Protein AF-A0A7W3ISP6-F1 (afdb_monomer_lite)

pLDDT: mean 83.65, std 12.66, range [45.44, 97.12]

Structure (mmCIF, N/CA/C/O backbone):
data_AF-A0A7W3ISP6-F1
#
_entry.id   AF-A0A7W3ISP6-F1
#
loop_
_atom_site.group_PDB
_atom_site.id
_atom_site.type_symbol
_atom_site.label_atom_id
_atom_site.label_alt_id
_atom_site.label_comp_id
_atom_site.label_asym_id
_atom_site.label_entity_id
_atom_site.label_seq_id
_atom_site.pdbx_PDB_ins_code
_atom_site.Cartn_x
_atom_site.Cartn_y
_atom_site.Cartn_z
_atom_site.occupancy
_atom_site.B_iso_or_equiv
_atom_site.auth_seq_id
_atom_site.auth_comp_id
_atom_site.auth_asym_id
_atom_site.auth_atom_id
_atom_site.pdbx_PDB_model_num
ATOM 1 N N . MET A 1 1 ? -14.193 15.416 -14.363 1.00 45.44 1 MET A N 1
ATOM 2 C CA . MET A 1 1 ? -13.408 14.497 -15.210 1.00 45.44 1 MET A CA 1
ATOM 3 C C . MET A 1 1 ? -13.155 13.245 -14.402 1.00 45.44 1 MET A C 1
ATOM 5 O O . MET A 1 1 ? -12.717 13.340 -13.262 1.00 45.44 1 MET A O 1
ATOM 9 N N . ASP A 1 2 ? -13.594 12.122 -14.944 1.00 51.72 2 ASP A N 1
ATOM 10 C CA . ASP A 1 2 ? -14.145 10.984 -14.210 1.00 51.72 2 ASP A CA 1
ATOM 11 C C . ASP A 1 2 ? -13.117 10.218 -13.367 1.00 51.72 2 ASP A C 1
ATOM 13 O O . ASP A 1 2 ? -12.197 9.579 -13.886 1.00 51.72 2 ASP A O 1
ATOM 17 N N . SER A 1 3 ? -13.323 10.235 -12.046 1.00 62.12 3 SER A N 1
ATOM 18 C CA . SER A 1 3 ? -12.588 9.426 -11.062 1.00 62.12 3 SER A CA 1
ATOM 19 C C . SER A 1 3 ? -12.641 7.925 -11.375 1.00 62.12 3 SER A C 1
ATOM 21 O O . SER A 1 3 ? -11.725 7.180 -11.019 1.00 62.12 3 SER A O 1
ATOM 23 N N . ASP A 1 4 ? -13.684 7.493 -12.084 1.00 69.00 4 ASP A N 1
ATOM 24 C CA . ASP A 1 4 ? -13.939 6.102 -12.441 1.00 69.00 4 ASP A CA 1
ATOM 25 C C . ASP A 1 4 ? -13.031 5.605 -13.586 1.00 69.00 4 ASP A C 1
ATOM 27 O O . ASP A 1 4 ? -12.515 4.485 -13.547 1.00 69.00 4 ASP A O 1
ATOM 31 N N . THR A 1 5 ? -12.736 6.459 -14.574 1.00 70.50 5 THR A N 1
ATOM 32 C CA . THR A 1 5 ? -11.858 6.126 -15.714 1.00 70.50 5 THR A CA 1
ATOM 33 C C . THR A 1 5 ? -10.393 6.099 -15.291 1.00 70.50 5 THR A C 1
ATOM 35 O O . THR A 1 5 ? -9.664 5.150 -15.591 1.00 70.50 5 THR A O 1
ATOM 38 N N . PHE A 1 6 ? -9.972 7.100 -14.513 1.00 69.25 6 PHE A N 1
ATOM 39 C CA . PHE A 1 6 ? -8.626 7.139 -13.936 1.00 69.25 6 PHE A CA 1
ATOM 40 C C . PHE A 1 6 ? -8.402 5.978 -12.964 1.00 69.25 6 PHE A C 1
ATOM 42 O O . PHE A 1 6 ? -7.298 5.442 -12.847 1.00 69.25 6 PHE A O 1
ATOM 49 N N . GLY A 1 7 ? -9.472 5.552 -12.289 1.00 69.62 7 GLY A N 1
ATOM 50 C CA . GLY A 1 7 ? -9.399 4.470 -11.334 1.00 69.62 7 GLY A CA 1
ATOM 51 C C . GLY A 1 7 ? -9.151 3.101 -11.939 1.00 69.62 7 GLY A C 1
ATOM 52 O O . GLY A 1 7 ? -8.327 2.361 -11.397 1.00 69.62 7 GLY A O 1
ATOM 53 N N . LYS A 1 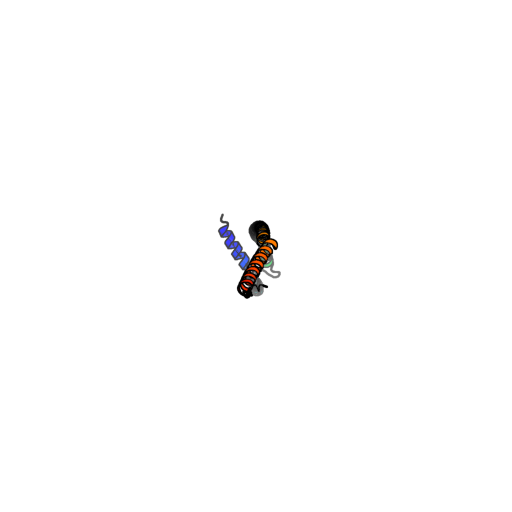8 ? -9.797 2.813 -13.069 1.00 76.88 8 LYS A N 1
ATOM 54 C CA . LYS A 1 8 ? -9.580 1.593 -13.857 1.00 76.88 8 LYS A CA 1
ATOM 55 C C . LYS A 1 8 ? -8.194 1.586 -14.503 1.00 76.88 8 LYS A C 1
ATOM 57 O O . LYS A 1 8 ? -7.528 0.555 -14.501 1.00 76.88 8 LYS A O 1
ATOM 62 N N . PHE A 1 9 ? -7.727 2.742 -14.983 1.00 76.00 9 PHE A N 1
ATOM 63 C CA . PHE A 1 9 ? -6.381 2.876 -15.543 1.00 76.00 9 PHE A CA 1
ATOM 64 C C . PHE A 1 9 ? -5.292 2.612 -14.497 1.00 76.00 9 PHE A C 1
ATOM 66 O O . PHE A 1 9 ? -4.393 1.813 -14.738 1.00 76.00 9 PHE A O 1
ATOM 73 N N . ALA A 1 10 ? -5.396 3.217 -13.310 1.00 71.19 10 ALA A N 1
ATOM 74 C CA . ALA A 1 10 ? -4.428 3.010 -12.234 1.00 71.19 10 ALA A CA 1
ATOM 75 C C . ALA A 1 10 ? -4.401 1.555 -11.736 1.00 71.19 10 ALA A C 1
ATOM 77 O O . ALA A 1 10 ? -3.335 1.031 -11.431 1.00 71.19 10 ALA A O 1
ATOM 78 N N . GLU A 1 11 ? -5.552 0.882 -11.684 1.00 75.44 11 GLU A N 1
ATOM 79 C CA . GLU A 1 11 ? -5.631 -0.529 -11.293 1.00 75.44 11 GLU A CA 1
ATOM 80 C C . GLU A 1 11 ? -5.017 -1.462 -12.348 1.00 75.44 11 GLU A C 1
ATOM 82 O O . GLU A 1 11 ? -4.257 -2.371 -12.007 1.00 75.44 11 GLU A O 1
ATOM 87 N N . ALA A 1 12 ? -5.261 -1.195 -13.634 1.00 76.56 12 ALA A N 1
ATOM 88 C CA . ALA A 1 12 ? -4.593 -1.897 -14.727 1.00 76.56 12 ALA A CA 1
ATOM 89 C C . ALA A 1 12 ? -3.074 -1.660 -14.709 1.00 76.56 12 ALA A C 1
ATOM 91 O O . ALA A 1 12 ? -2.302 -2.606 -14.855 1.00 76.56 12 ALA A O 1
ATOM 92 N N . PHE A 1 13 ? -2.641 -0.421 -14.464 1.00 75.88 13 PHE A N 1
ATOM 93 C CA . PHE A 1 13 ? -1.229 -0.049 -14.391 1.00 75.88 13 PHE A CA 1
ATOM 94 C C . PHE A 1 13 ? -0.516 -0.697 -13.194 1.00 75.88 13 PHE A C 1
ATOM 96 O O . PHE A 1 13 ? 0.592 -1.209 -13.340 1.00 75.88 13 PHE A O 1
ATOM 103 N N . ALA A 1 14 ? -1.169 -0.752 -12.028 1.00 73.81 14 ALA A N 1
ATOM 104 C CA . ALA A 1 14 ? -0.647 -1.429 -10.841 1.00 73.81 14 ALA A CA 1
ATOM 105 C C . ALA A 1 14 ? -0.484 -2.940 -11.072 1.00 73.81 14 ALA A C 1
ATOM 107 O O . ALA A 1 14 ? 0.563 -3.509 -10.758 1.00 73.81 14 ALA A O 1
ATOM 108 N N . ARG A 1 15 ? -1.479 -3.587 -11.694 1.00 78.12 15 ARG A N 1
ATOM 109 C CA . ARG A 1 15 ? -1.389 -5.005 -12.083 1.00 78.12 15 ARG A CA 1
ATOM 110 C C . ARG A 1 15 ? -0.292 -5.249 -13.120 1.00 78.12 15 ARG A C 1
ATOM 112 O O . ARG A 1 15 ? 0.394 -6.267 -13.057 1.00 78.12 15 ARG A O 1
ATOM 119 N N . PHE A 1 16 ? -0.109 -4.315 -14.050 1.00 77.69 16 PHE A N 1
ATOM 120 C CA . PHE A 1 16 ? 0.914 -4.399 -15.087 1.00 77.69 16 PHE A CA 1
ATOM 121 C C . PHE A 1 16 ? 2.334 -4.279 -14.512 1.00 77.69 16 PHE A C 1
ATOM 123 O O . PHE A 1 16 ? 3.168 -5.136 -14.797 1.00 77.69 16 PHE A O 1
ATOM 130 N N . MET A 1 17 ? 2.598 -3.293 -13.645 1.00 75.81 17 MET A N 1
ATOM 131 C CA . MET A 1 17 ? 3.910 -3.128 -12.997 1.00 75.81 17 MET A CA 1
ATOM 132 C C . MET A 1 17 ? 4.249 -4.240 -11.995 1.00 75.81 17 MET A C 1
ATOM 134 O O . MET A 1 17 ? 5.422 -4.559 -11.826 1.00 75.81 17 MET A O 1
ATOM 138 N N . GLY A 1 18 ? 3.254 -4.851 -11.344 1.00 68.75 18 GLY A N 1
ATOM 139 C CA . GLY A 1 18 ? 3.474 -5.933 -10.377 1.00 68.75 18 GLY A CA 1
ATOM 140 C C . GLY A 1 18 ? 3.824 -7.294 -10.992 1.00 68.75 18 GLY A C 1
ATOM 141 O O . GLY A 1 18 ? 4.110 -8.238 -10.259 1.00 68.75 18 GLY A O 1
ATOM 142 N N . THR A 1 19 ? 3.790 -7.425 -12.322 1.00 83.94 19 THR A N 1
ATOM 143 C CA . THR A 1 19 ? 3.989 -8.707 -13.010 1.00 83.94 19 THR A CA 1
ATOM 144 C C . THR A 1 19 ? 5.408 -8.815 -13.581 1.00 83.94 19 THR A C 1
ATOM 146 O O . THR A 1 19 ? 5.889 -7.898 -14.246 1.00 83.94 19 THR A O 1
ATOM 149 N N . ALA A 1 20 ? 6.064 -9.975 -13.423 1.00 86.44 20 ALA A N 1
ATOM 150 C CA . ALA A 1 20 ? 7.391 -10.263 -13.999 1.00 86.44 20 ALA A CA 1
ATOM 151 C C . ALA A 1 20 ? 7.460 -10.073 -15.533 1.00 86.44 20 ALA A C 1
ATOM 153 O O . ALA A 1 20 ? 8.529 -9.861 -16.105 1.00 86.44 20 ALA A O 1
ATOM 154 N N . THR A 1 21 ? 6.308 -10.101 -16.203 1.00 85.69 21 THR A N 1
ATOM 155 C CA . THR A 1 21 ? 6.147 -9.848 -17.635 1.00 85.69 21 THR A CA 1
ATOM 156 C C . THR A 1 21 ? 6.590 -8.445 -18.053 1.00 85.69 21 THR A C 1
ATOM 158 O O . THR A 1 21 ? 7.164 -8.314 -19.130 1.00 85.69 21 THR A O 1
ATOM 161 N N . PHE A 1 22 ? 6.380 -7.406 -17.231 1.00 87.19 22 PHE A N 1
ATOM 162 C CA . PHE A 1 22 ? 6.822 -6.044 -17.570 1.00 87.19 22 PHE A CA 1
ATOM 163 C C . PHE A 1 22 ? 8.349 -5.957 -17.647 1.00 87.19 22 PHE A C 1
ATOM 165 O O . PHE A 1 22 ? 8.894 -5.460 -18.630 1.00 87.19 22 PHE A O 1
ATOM 172 N N . LEU A 1 23 ? 9.031 -6.511 -16.639 1.00 88.50 23 LEU A N 1
ATOM 173 C CA . LEU A 1 23 ? 10.491 -6.598 -16.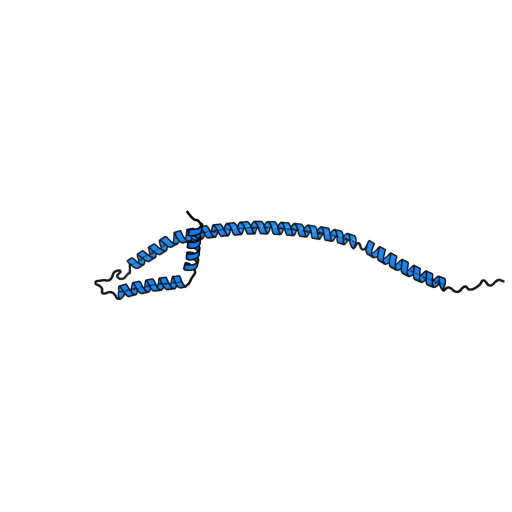602 1.00 88.50 23 LEU A CA 1
ATOM 174 C C . LEU A 1 23 ? 11.025 -7.362 -17.817 1.00 88.50 23 LEU A C 1
ATOM 176 O O . LEU A 1 23 ? 11.925 -6.870 -18.491 1.00 88.50 23 LEU A O 1
ATOM 180 N N . ALA A 1 24 ? 10.426 -8.510 -18.150 1.00 91.69 24 ALA A N 1
ATOM 181 C CA . ALA A 1 24 ? 10.818 -9.289 -19.323 1.00 91.69 24 ALA A CA 1
ATOM 182 C C . ALA A 1 24 ? 10.665 -8.497 -20.636 1.00 91.69 24 ALA A C 1
ATOM 184 O O . ALA A 1 24 ? 11.576 -8.503 -21.464 1.00 91.69 24 ALA A O 1
ATOM 185 N N . TRP A 1 25 ? 9.550 -7.779 -20.813 1.00 91.81 25 TRP A N 1
ATOM 186 C CA . TRP A 1 25 ? 9.322 -6.935 -21.992 1.00 91.81 25 TRP A CA 1
ATOM 187 C C . TRP A 1 25 ? 10.324 -5.778 -22.076 1.00 91.81 25 TRP A C 1
ATOM 189 O O . TRP A 1 25 ? 10.892 -5.535 -23.139 1.00 91.81 25 TRP A O 1
ATOM 199 N N . MET A 1 26 ? 10.593 -5.094 -20.960 1.00 91.38 26 MET A N 1
ATOM 200 C CA . MET A 1 26 ? 11.579 -4.009 -20.900 1.00 91.38 26 MET A CA 1
ATOM 201 C C . MET A 1 26 ? 12.994 -4.503 -21.214 1.00 91.38 26 MET A C 1
ATOM 203 O O . MET A 1 26 ? 13.709 -3.873 -21.993 1.00 91.38 26 MET A O 1
ATOM 207 N N . SER A 1 27 ? 13.395 -5.653 -20.667 1.00 93.38 27 SER A N 1
ATOM 208 C CA . SER A 1 27 ? 14.680 -6.275 -20.996 1.00 93.38 27 SER A CA 1
ATOM 209 C C . SER A 1 27 ? 14.761 -6.656 -22.473 1.00 93.38 27 SER A C 1
ATOM 211 O O . SER A 1 27 ? 15.766 -6.363 -23.118 1.00 93.38 27 SER A O 1
ATOM 213 N N . ALA A 1 28 ? 13.702 -7.249 -23.031 1.00 95.69 28 ALA A N 1
ATOM 214 C CA . ALA A 1 28 ? 13.642 -7.580 -24.452 1.00 95.69 28 ALA A CA 1
ATOM 215 C C . ALA A 1 28 ? 13.762 -6.326 -25.332 1.00 95.69 28 ALA A C 1
ATOM 217 O O . ALA A 1 28 ? 14.523 -6.337 -26.294 1.00 95.69 28 ALA A O 1
ATOM 218 N N . PHE A 1 29 ? 13.083 -5.232 -24.977 1.00 94.88 29 PHE A N 1
ATOM 219 C CA . PHE A 1 29 ? 13.183 -3.958 -25.689 1.00 94.88 29 PHE A CA 1
ATOM 220 C C . PHE A 1 29 ? 14.621 -3.419 -25.711 1.00 94.88 29 PHE A C 1
ATOM 222 O O . PHE A 1 29 ? 15.126 -3.077 -26.780 1.00 94.88 29 PHE A O 1
ATOM 229 N N . ILE A 1 30 ? 15.306 -3.403 -24.561 1.00 94.31 30 ILE A N 1
ATOM 230 C CA . ILE A 1 30 ? 16.706 -2.954 -24.468 1.00 94.31 30 ILE A CA 1
ATOM 231 C C . ILE A 1 30 ? 17.618 -3.842 -25.324 1.00 94.31 30 ILE A C 1
ATOM 233 O O . ILE A 1 30 ? 18.436 -3.331 -26.087 1.00 94.31 30 ILE A O 1
ATOM 237 N N . ILE A 1 31 ? 17.457 -5.166 -25.238 1.00 95.31 31 ILE A N 1
ATOM 238 C CA . ILE A 1 31 ? 18.248 -6.121 -26.027 1.00 95.31 31 ILE A CA 1
ATOM 239 C C . ILE A 1 31 ? 18.026 -5.891 -27.523 1.00 95.31 31 ILE A C 1
ATOM 241 O O . ILE A 1 31 ? 18.996 -5.782 -28.267 1.00 95.31 31 ILE A O 1
ATOM 245 N N . VAL A 1 32 ? 16.771 -5.780 -27.967 1.00 94.69 32 VAL A N 1
ATOM 246 C CA . VAL A 1 32 ? 16.433 -5.538 -29.376 1.00 94.69 32 VAL A CA 1
ATOM 247 C C . VAL A 1 32 ? 17.032 -4.218 -29.860 1.00 94.69 32 VAL A C 1
ATOM 249 O O . VAL A 1 32 ? 17.603 -4.186 -30.946 1.00 94.69 32 VAL A O 1
ATOM 252 N N . TRP A 1 33 ? 16.973 -3.152 -29.058 1.00 93.00 33 TRP A N 1
ATOM 253 C CA . TRP A 1 33 ? 17.564 -1.860 -29.415 1.00 93.00 33 TRP A CA 1
ATOM 254 C C . TRP A 1 33 ? 19.078 -1.945 -29.620 1.00 93.00 33 TRP A C 1
ATOM 256 O O . TRP A 1 33 ? 19.601 -1.430 -30.612 1.00 93.00 33 TRP A O 1
ATOM 266 N N . ILE A 1 34 ? 19.778 -2.617 -28.701 1.00 91.25 34 ILE A N 1
ATOM 267 C CA . ILE A 1 34 ? 21.226 -2.830 -28.794 1.00 91.25 34 ILE A CA 1
ATOM 268 C C . ILE A 1 34 ? 21.550 -3.683 -30.023 1.00 91.25 34 ILE A C 1
ATOM 270 O O . ILE A 1 34 ? 22.419 -3.313 -30.806 1.00 91.25 34 ILE A O 1
ATOM 274 N N . VAL A 1 35 ? 20.836 -4.795 -30.226 1.00 92.38 35 VAL A N 1
ATOM 275 C CA . VAL A 1 35 ? 21.059 -5.702 -31.362 1.00 92.38 35 VAL A CA 1
ATOM 276 C C . VAL A 1 35 ? 20.846 -4.983 -32.687 1.00 92.38 35 VAL A C 1
ATOM 278 O O . VAL A 1 35 ? 21.685 -5.118 -33.571 1.00 92.38 35 VAL A O 1
ATOM 281 N N . LEU A 1 36 ? 19.776 -4.194 -32.826 1.00 89.75 36 LEU A N 1
ATOM 282 C CA . LEU A 1 36 ? 19.540 -3.404 -34.032 1.00 89.75 36 LEU A CA 1
ATOM 283 C C . LEU A 1 36 ? 20.688 -2.416 -34.266 1.00 89.75 36 LEU A C 1
ATOM 285 O O . LEU A 1 36 ? 21.274 -2.427 -35.340 1.00 89.75 36 LEU A O 1
ATOM 289 N N . ASN A 1 37 ? 21.080 -1.624 -33.267 1.00 88.75 37 ASN A N 1
ATOM 290 C CA . ASN A 1 37 ? 22.147 -0.635 -33.456 1.00 88.75 37 ASN A CA 1
ATOM 291 C C . ASN A 1 37 ? 23.525 -1.258 -33.726 1.00 88.75 37 ASN A C 1
ATOM 293 O O . ASN A 1 37 ? 24.294 -0.684 -34.483 1.00 88.75 37 ASN A O 1
ATOM 297 N N . VAL A 1 38 ? 23.831 -2.432 -33.167 1.00 86.56 38 VAL A N 1
ATOM 298 C CA . VAL A 1 38 ? 25.103 -3.137 -33.415 1.00 86.56 38 VAL A CA 1
ATOM 299 C C . VAL A 1 38 ? 25.099 -3.892 -34.749 1.00 86.56 38 VAL A C 1
ATOM 301 O O . VAL A 1 38 ? 26.146 -4.034 -35.378 1.00 86.56 38 VAL A O 1
ATOM 304 N N . ALA A 1 39 ? 23.945 -4.405 -35.184 1.00 87.00 39 ALA A N 1
ATOM 305 C CA . ALA A 1 39 ? 23.812 -5.125 -36.451 1.00 87.00 39 ALA A CA 1
ATOM 306 C C . ALA A 1 39 ? 23.711 -4.188 -37.666 1.00 87.00 39 ALA A C 1
ATOM 308 O O . ALA A 1 39 ? 23.925 -4.633 -38.797 1.00 87.00 39 ALA A O 1
ATOM 309 N N . LEU A 1 40 ? 23.374 -2.911 -37.457 1.00 84.44 40 LEU A N 1
ATOM 310 C CA . LEU A 1 40 ? 23.362 -1.917 -38.523 1.00 84.44 40 LEU A CA 1
ATOM 311 C C . LEU A 1 40 ? 24.803 -1.553 -38.944 1.00 84.44 40 LEU A C 1
ATOM 313 O O . LEU A 1 40 ? 25.690 -1.443 -38.102 1.00 84.44 40 LEU A O 1
ATOM 317 N N . PRO A 1 41 ? 25.070 -1.344 -40.247 1.00 79.50 41 PRO A N 1
ATOM 318 C CA . PRO A 1 41 ? 26.361 -0.841 -40.706 1.00 79.50 41 PRO A CA 1
ATOM 319 C C . PRO A 1 41 ? 26.672 0.532 -40.100 1.00 79.50 41 PRO A C 1
ATOM 321 O O . PRO A 1 41 ? 25.770 1.361 -39.988 1.00 79.50 41 PRO A O 1
ATOM 324 N N . LYS A 1 42 ? 27.956 0.829 -39.845 1.00 76.25 42 LYS A N 1
ATOM 325 C CA . LYS A 1 42 ? 28.424 2.109 -39.262 1.00 76.25 42 LYS A CA 1
ATOM 326 C C . LYS A 1 42 ? 27.911 3.379 -39.954 1.00 76.25 42 LYS A C 1
ATOM 328 O O . LYS A 1 42 ? 27.901 4.446 -39.357 1.00 76.25 42 LYS A O 1
ATOM 333 N N . SER A 1 43 ? 27.508 3.283 -41.220 1.00 77.38 43 SER A N 1
ATOM 334 C CA . SER A 1 43 ? 26.924 4.387 -41.992 1.00 77.38 43 SER A CA 1
ATOM 335 C C . SER A 1 43 ? 25.467 4.705 -41.636 1.00 77.38 43 SER A C 1
ATOM 337 O O . SER A 1 43 ? 24.944 5.720 -42.087 1.00 77.38 43 SER A O 1
ATOM 339 N N . SER A 1 44 ? 24.789 3.824 -40.904 1.00 79.44 44 SER A N 1
ATOM 340 C CA . SER A 1 44 ? 23.348 3.885 -40.636 1.00 79.44 44 SER A CA 1
ATOM 341 C C . SER A 1 44 ? 23.004 3.644 -39.163 1.00 79.44 44 SER A C 1
ATOM 343 O O . SER A 1 44 ? 21.827 3.529 -38.835 1.00 79.44 44 SER A O 1
ATOM 345 N N . GLU A 1 45 ? 24.003 3.570 -38.279 1.00 78.44 45 GLU A N 1
ATOM 346 C CA . GLU A 1 45 ? 23.791 3.468 -36.833 1.00 78.44 45 GLU A CA 1
ATOM 347 C C . GLU A 1 45 ? 23.005 4.691 -36.335 1.00 78.44 45 GLU A C 1
ATOM 349 O O . GLU A 1 45 ? 23.418 5.835 -36.525 1.00 78.44 45 GLU A O 1
ATOM 354 N N . VAL A 1 46 ? 21.851 4.441 -35.713 1.00 81.75 46 VAL A N 1
ATOM 355 C CA . VAL A 1 46 ? 20.964 5.493 -35.194 1.00 81.75 46 VAL A CA 1
ATOM 356 C C . VAL A 1 46 ? 21.446 5.977 -33.823 1.00 81.75 46 VAL A C 1
ATOM 358 O O . VAL A 1 46 ? 21.342 7.162 -33.515 1.00 81.75 46 VAL A O 1
ATOM 361 N N . ASP A 1 47 ? 21.996 5.071 -33.013 1.00 87.44 47 ASP A N 1
ATOM 362 C CA . ASP A 1 47 ? 22.480 5.325 -31.655 1.00 87.44 47 ASP A CA 1
ATOM 363 C C . ASP A 1 47 ? 23.800 4.563 -31.403 1.00 87.44 47 ASP A C 1
ATOM 365 O O . ASP A 1 47 ? 23.782 3.450 -30.869 1.00 87.44 47 ASP A O 1
ATOM 369 N N . PRO A 1 48 ? 24.956 5.115 -31.824 1.00 84.62 48 PRO A N 1
ATOM 370 C CA . PRO A 1 48 ? 26.264 4.494 -31.613 1.00 84.62 48 PRO A CA 1
ATOM 371 C C . PRO A 1 48 ? 26.614 4.362 -30.126 1.00 84.62 48 PRO A C 1
ATOM 373 O O . PRO A 1 48 ? 26.170 5.154 -29.291 1.00 84.62 48 PRO A O 1
ATOM 376 N N . TYR A 1 49 ? 27.482 3.403 -29.785 1.00 82.75 49 TYR A N 1
ATOM 377 C CA . TYR A 1 49 ? 28.018 3.265 -28.424 1.00 82.75 49 TYR A CA 1
ATOM 378 C C . TYR A 1 49 ? 28.617 4.609 -27.957 1.00 82.75 49 TYR A C 1
ATOM 380 O O . TYR A 1 49 ? 29.500 5.133 -28.645 1.00 82.75 49 TYR A O 1
ATOM 388 N N . PRO A 1 50 ? 28.161 5.193 -26.826 1.00 84.00 50 PRO A N 1
ATOM 389 C CA . PRO A 1 50 ? 27.569 4.548 -25.642 1.00 84.00 50 PRO A CA 1
ATOM 390 C C . PRO A 1 50 ? 26.021 4.527 -25.528 1.00 84.00 50 PRO A C 1
ATOM 392 O O . PRO A 1 50 ? 25.512 4.434 -24.415 1.00 84.00 50 PRO A O 1
ATOM 395 N N . PHE A 1 51 ? 25.262 4.579 -26.628 1.00 90.06 51 PHE A N 1
ATOM 396 C CA . PHE A 1 51 ? 23.784 4.543 -26.642 1.00 90.06 51 PHE A CA 1
ATOM 397 C C . PHE A 1 51 ? 23.122 5.712 -25.887 1.00 90.06 51 PHE A C 1
ATOM 399 O O . PHE A 1 51 ? 22.388 5.542 -24.901 1.00 90.06 51 PHE A O 1
ATOM 406 N N . ILE A 1 52 ? 23.419 6.940 -26.320 1.00 91.38 52 ILE A N 1
ATOM 407 C CA . ILE A 1 52 ? 22.924 8.150 -25.656 1.00 91.38 52 ILE A CA 1
ATOM 408 C C . ILE A 1 52 ? 21.405 8.290 -25.793 1.00 91.38 52 ILE A C 1
ATOM 410 O O . ILE A 1 52 ? 20.753 8.712 -24.837 1.00 91.38 52 ILE A O 1
ATOM 414 N N . PHE A 1 53 ? 20.818 7.891 -26.927 1.00 92.38 53 PHE A N 1
ATOM 415 C CA . PHE A 1 53 ? 19.369 7.976 -27.119 1.00 92.38 53 PHE A CA 1
ATOM 416 C C . PHE A 1 53 ? 18.627 6.991 -26.225 1.00 92.38 53 PHE A C 1
ATOM 418 O O . PHE A 1 53 ? 17.658 7.387 -25.574 1.00 92.38 53 PHE A O 1
ATOM 425 N N . LEU A 1 54 ? 19.098 5.743 -26.134 1.00 93.06 54 LEU A N 1
ATOM 426 C CA . LEU A 1 54 ? 18.541 4.762 -25.199 1.00 93.06 54 LEU A CA 1
ATOM 427 C C . LEU A 1 54 ? 18.594 5.287 -23.756 1.00 93.06 54 LEU A C 1
ATOM 429 O O . LEU A 1 54 ? 17.611 5.204 -23.019 1.00 93.06 54 LEU A O 1
ATOM 433 N N . THR A 1 55 ? 19.723 5.878 -23.368 1.00 93.56 55 THR A N 1
ATOM 434 C CA . THR A 1 55 ? 19.915 6.437 -22.024 1.00 93.56 55 THR A CA 1
ATOM 435 C C . THR A 1 55 ? 18.967 7.608 -21.752 1.00 93.56 55 THR A C 1
ATOM 437 O O . THR A 1 55 ? 18.328 7.667 -20.698 1.00 93.56 55 THR A O 1
ATOM 440 N N . LEU A 1 56 ? 18.815 8.523 -22.713 1.00 94.12 56 LEU A N 1
ATOM 441 C CA . LEU A 1 56 ? 17.861 9.631 -22.625 1.00 94.12 56 LEU A CA 1
ATOM 442 C C . LEU A 1 56 ? 16.418 9.126 -22.522 1.00 94.12 56 LEU A C 1
ATOM 444 O O . LEU A 1 56 ? 15.669 9.601 -21.669 1.00 94.12 56 LEU A O 1
ATOM 448 N N . LEU A 1 57 ? 16.041 8.122 -23.315 1.00 93.94 57 LEU A N 1
ATOM 449 C CA . LEU A 1 57 ? 14.710 7.522 -23.263 1.00 93.94 57 LEU A CA 1
ATOM 450 C C . LEU A 1 57 ? 14.427 6.892 -21.889 1.00 93.94 57 LEU A C 1
ATOM 452 O O . LEU A 1 57 ? 13.371 7.134 -21.306 1.00 93.94 57 LEU A O 1
ATOM 456 N N . LEU A 1 58 ? 15.378 6.122 -21.351 1.00 93.25 58 LEU A N 1
ATOM 457 C CA . LEU A 1 58 ? 15.257 5.482 -20.037 1.00 93.25 58 LEU A CA 1
ATOM 458 C C . LEU A 1 58 ? 15.175 6.515 -18.904 1.00 93.25 58 LEU A C 1
ATOM 460 O O . LEU A 1 58 ? 14.339 6.381 -18.010 1.00 93.25 58 LEU A O 1
ATOM 464 N N . SER A 1 59 ? 15.989 7.574 -18.949 1.00 95.31 59 SER A N 1
ATOM 465 C CA . SER A 1 59 ? 15.923 8.651 -17.948 1.00 95.31 59 SER A CA 1
ATOM 466 C C . SER A 1 59 ? 14.589 9.406 -17.985 1.00 95.31 59 SER A C 1
ATOM 468 O O . SER A 1 59 ? 13.998 9.662 -16.933 1.00 95.31 59 SER A O 1
ATOM 470 N N . LEU A 1 60 ? 14.059 9.690 -19.180 1.00 93.75 60 LEU A N 1
ATOM 471 C CA . LEU A 1 60 ? 12.741 10.300 -19.342 1.00 93.75 60 LEU A CA 1
ATOM 472 C C . LEU A 1 60 ? 11.631 9.379 -18.818 1.00 93.75 60 LEU A C 1
ATOM 474 O O . LEU A 1 60 ? 10.735 9.831 -18.102 1.00 93.75 60 LEU A O 1
ATOM 478 N N . GLN A 1 61 ? 11.711 8.084 -19.131 1.00 93.94 61 GLN A N 1
ATOM 479 C CA . GLN A 1 61 ? 10.763 7.077 -18.657 1.00 93.94 61 GLN A CA 1
ATOM 480 C C . GLN A 1 61 ? 10.733 7.013 -17.125 1.00 93.94 61 GLN A C 1
ATOM 482 O O . GLN A 1 61 ? 9.650 7.027 -16.535 1.00 93.94 61 GLN A O 1
ATOM 487 N N . ALA A 1 62 ? 11.898 7.009 -16.473 1.00 90.88 62 ALA A N 1
ATOM 488 C CA . ALA A 1 62 ? 11.998 7.049 -15.017 1.00 90.88 62 ALA A CA 1
ATOM 489 C C . ALA A 1 62 ? 11.431 8.356 -14.429 1.00 90.88 62 ALA A C 1
ATOM 491 O O . ALA A 1 62 ? 10.697 8.324 -13.439 1.00 90.88 62 ALA A O 1
ATOM 492 N N . SER A 1 63 ? 11.715 9.498 -15.064 1.00 94.81 63 SER A N 1
ATOM 493 C CA . SER A 1 63 ? 11.226 10.810 -14.621 1.00 94.81 63 SER A CA 1
ATOM 494 C C . SER A 1 63 ? 9.697 10.911 -14.659 1.00 94.81 63 SER A C 1
ATOM 496 O O . SER A 1 63 ? 9.101 11.447 -13.725 1.00 94.81 63 SER A O 1
ATOM 498 N N . TYR A 1 64 ? 9.049 10.347 -15.683 1.00 91.88 64 TYR A N 1
ATOM 499 C CA . TYR A 1 64 ? 7.586 10.344 -15.786 1.00 91.88 64 TYR A CA 1
ATOM 500 C C . TYR A 1 64 ? 6.912 9.268 -14.915 1.00 91.88 64 TYR A C 1
ATOM 502 O O . TYR A 1 64 ? 5.755 9.422 -14.521 1.00 91.88 64 TYR A O 1
ATOM 510 N N . ALA A 1 65 ? 7.629 8.201 -14.550 1.00 88.12 65 ALA A N 1
ATOM 511 C CA . ALA A 1 65 ? 7.106 7.179 -13.645 1.00 88.12 65 ALA A CA 1
ATOM 512 C C . ALA A 1 65 ? 6.855 7.729 -12.230 1.00 88.12 65 ALA A C 1
ATOM 514 O O . ALA A 1 65 ? 5.827 7.419 -11.633 1.00 88.12 65 ALA A O 1
ATOM 515 N N . ALA A 1 66 ? 7.744 8.578 -11.706 1.00 86.81 66 ALA A N 1
ATOM 516 C CA . ALA A 1 66 ? 7.634 9.137 -10.356 1.00 86.81 66 ALA A CA 1
ATOM 517 C C . ALA A 1 66 ? 6.290 9.851 -10.063 1.00 86.81 66 ALA A C 1
ATOM 519 O O . ALA A 1 66 ? 5.623 9.467 -9.101 1.00 86.81 66 ALA A O 1
ATOM 520 N N . PRO A 1 67 ? 5.820 10.831 -10.863 1.00 86.88 67 PRO A N 1
ATOM 521 C CA . PRO A 1 67 ? 4.538 11.494 -10.613 1.00 86.88 67 PRO A CA 1
ATOM 522 C C . PRO A 1 67 ? 3.331 10.563 -10.786 1.00 86.88 67 PRO A C 1
ATOM 524 O O . PRO A 1 67 ? 2.348 10.697 -10.057 1.00 86.88 67 PRO A O 1
ATOM 527 N N . LEU A 1 68 ? 3.396 9.593 -11.704 1.00 82.88 68 LEU A N 1
ATOM 528 C CA . LEU A 1 68 ? 2.342 8.584 -11.851 1.00 82.88 68 LEU A CA 1
ATOM 529 C C . LEU A 1 68 ? 2.252 7.674 -10.623 1.00 82.88 68 LEU A C 1
ATOM 531 O O . LEU A 1 68 ? 1.153 7.395 -10.141 1.00 82.88 68 LEU A O 1
ATOM 535 N N . ILE A 1 69 ? 3.403 7.244 -10.101 1.00 85.62 69 ILE A N 1
ATOM 536 C CA . ILE A 1 69 ? 3.490 6.450 -8.875 1.00 85.62 69 ILE A CA 1
ATOM 537 C C . ILE A 1 69 ? 2.943 7.253 -7.694 1.00 85.62 69 ILE A C 1
ATOM 539 O O . ILE A 1 69 ? 2.121 6.724 -6.952 1.00 85.62 69 ILE A O 1
ATOM 543 N N . LEU A 1 70 ? 3.313 8.531 -7.556 1.00 87.00 70 LEU A N 1
ATOM 544 C CA . LEU A 1 70 ? 2.791 9.408 -6.499 1.00 87.00 70 LEU A CA 1
ATOM 545 C C . LEU A 1 70 ? 1.266 9.546 -6.563 1.00 87.00 70 LEU A C 1
ATOM 547 O O . LEU A 1 70 ? 0.591 9.505 -5.538 1.00 87.00 70 LEU A O 1
ATOM 551 N N . LEU A 1 71 ? 0.693 9.662 -7.762 1.00 82.50 71 LEU A N 1
ATOM 552 C CA . LEU A 1 71 ? -0.758 9.753 -7.912 1.00 82.50 71 LEU A CA 1
ATOM 553 C C . LEU A 1 71 ? -1.459 8.429 -7.565 1.00 82.50 71 LEU A C 1
ATOM 555 O O . LEU A 1 71 ? -2.530 8.437 -6.951 1.00 82.50 71 LEU A O 1
ATOM 559 N N . ALA A 1 72 ? -0.851 7.294 -7.922 1.00 80.50 72 ALA A N 1
ATOM 560 C CA . ALA A 1 72 ? -1.329 5.977 -7.513 1.00 80.50 72 ALA A CA 1
ATOM 561 C C . ALA A 1 72 ? -1.251 5.797 -5.985 1.00 80.50 72 ALA A C 1
ATOM 563 O O . ALA A 1 72 ? -2.207 5.297 -5.389 1.00 80.50 72 ALA A O 1
ATOM 564 N N . GLN A 1 73 ? -0.168 6.268 -5.359 1.00 85.94 73 GLN A N 1
ATOM 565 C CA . GLN A 1 73 ? 0.038 6.243 -3.908 1.00 85.94 73 GLN A CA 1
ATOM 566 C C . GLN A 1 73 ? -0.979 7.117 -3.169 1.00 85.94 73 GLN A C 1
ATOM 568 O O . GLN A 1 73 ? -1.684 6.593 -2.316 1.00 85.94 73 GLN A O 1
ATOM 573 N N . ASN A 1 74 ? -1.173 8.381 -3.564 1.00 83.75 74 ASN A N 1
ATOM 574 C CA . ASN A 1 74 ? -2.173 9.277 -2.957 1.00 83.75 74 ASN A CA 1
ATOM 575 C C . ASN A 1 74 ? -3.573 8.648 -2.912 1.00 83.75 74 ASN A C 1
ATOM 577 O O . ASN A 1 74 ? -4.350 8.850 -1.978 1.00 83.75 74 ASN A O 1
ATOM 581 N N . ARG A 1 75 ? -3.918 7.878 -3.949 1.00 81.12 75 ARG A N 1
ATOM 582 C CA . ARG A 1 75 ? -5.216 7.213 -4.034 1.00 81.12 75 ARG A CA 1
ATOM 583 C C . ARG A 1 75 ? -5.288 5.955 -3.173 1.00 81.12 75 ARG A C 1
ATOM 585 O O . ARG A 1 75 ? -6.350 5.676 -2.617 1.00 81.12 75 ARG A O 1
ATOM 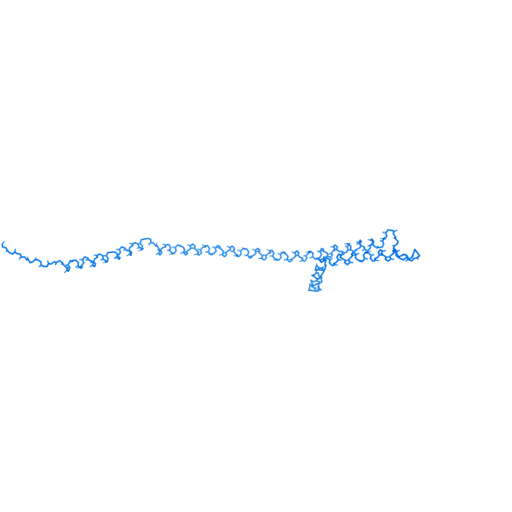592 N N . GLN A 1 76 ? -4.191 5.208 -3.076 1.00 82.62 76 GLN A N 1
ATOM 593 C CA . GLN A 1 76 ? -4.085 4.077 -2.159 1.00 82.62 76 GLN A CA 1
ATOM 594 C C . GLN A 1 76 ? -4.184 4.558 -0.706 1.00 82.62 76 GLN A C 1
ATOM 596 O O . GLN A 1 76 ? -5.030 4.066 0.030 1.00 82.62 76 GLN A O 1
ATOM 601 N N . GLU A 1 77 ? -3.450 5.608 -0.340 1.00 88.44 77 GLU A N 1
ATOM 602 C CA . GLU A 1 77 ? -3.496 6.221 0.992 1.00 88.44 77 GLU A CA 1
ATOM 603 C C . GLU A 1 77 ? -4.896 6.729 1.357 1.00 88.44 77 GLU A C 1
ATOM 605 O O . GLU A 1 77 ? -5.350 6.554 2.487 1.00 88.44 77 GLU A O 1
ATOM 610 N N . ALA A 1 78 ? -5.626 7.316 0.401 1.00 86.31 78 ALA A N 1
ATOM 611 C CA . ALA A 1 78 ? -7.007 7.735 0.626 1.00 86.31 78 ALA A CA 1
ATOM 612 C C . ALA A 1 78 ? -7.936 6.548 0.946 1.00 86.31 78 ALA A C 1
ATOM 614 O O . ALA A 1 78 ? -8.781 6.658 1.836 1.00 86.31 78 ALA A O 1
ATOM 615 N N . ARG A 1 79 ? -7.778 5.411 0.250 1.00 87.06 79 ARG A N 1
ATOM 616 C CA . ARG A 1 79 ? -8.534 4.176 0.533 1.00 87.06 79 ARG A CA 1
ATOM 617 C C . ARG A 1 79 ? -8.152 3.592 1.889 1.00 87.06 79 ARG A C 1
ATOM 619 O O . ARG A 1 79 ? -9.040 3.277 2.678 1.00 87.06 79 ARG A O 1
ATOM 626 N N . ASP A 1 80 ? -6.855 3.506 2.165 1.00 90.12 80 ASP A N 1
ATOM 627 C CA . ASP A 1 80 ? -6.327 2.967 3.418 1.00 90.12 80 ASP A CA 1
ATOM 628 C C . ASP A 1 80 ? -6.802 3.802 4.612 1.00 90.12 80 ASP A C 1
ATOM 630 O O . ASP A 1 80 ? -7.194 3.255 5.640 1.00 90.12 80 ASP A O 1
ATOM 634 N N . ARG A 1 81 ? -6.879 5.130 4.460 1.00 92.31 81 ARG A N 1
ATOM 635 C CA . ARG A 1 81 ? -7.428 6.022 5.487 1.00 92.31 81 ARG A CA 1
ATOM 636 C C . ARG A 1 81 ? -8.895 5.725 5.798 1.00 92.31 81 ARG A C 1
ATOM 638 O O . ARG A 1 81 ? -9.246 5.629 6.969 1.00 92.31 81 ARG A O 1
ATOM 645 N N . VAL A 1 82 ? -9.735 5.555 4.775 1.00 92.62 82 VAL A N 1
ATOM 646 C CA . VAL A 1 82 ? -11.157 5.213 4.966 1.00 92.62 82 VAL A CA 1
ATOM 647 C C . VAL A 1 82 ? -11.305 3.849 5.641 1.00 92.62 82 VAL A C 1
ATOM 649 O O . VAL A 1 82 ? -12.111 3.710 6.559 1.00 92.62 82 VAL A O 1
ATOM 652 N N . ALA A 1 83 ? -10.510 2.860 5.229 1.00 93.31 83 ALA A N 1
ATOM 653 C CA . ALA A 1 83 ? -10.513 1.536 5.846 1.00 93.31 83 ALA A CA 1
ATOM 654 C C . ALA A 1 83 ? -10.106 1.596 7.329 1.00 93.31 83 ALA A C 1
ATOM 656 O O . ALA A 1 83 ? -10.777 1.004 8.171 1.00 93.31 83 ALA A O 1
ATOM 657 N N . LEU A 1 84 ? -9.065 2.366 7.662 1.00 94.94 84 LEU A N 1
ATOM 658 C CA . LEU A 1 84 ? -8.622 2.573 9.043 1.00 94.94 84 LEU A CA 1
ATOM 659 C C . LEU A 1 84 ? -9.677 3.284 9.899 1.00 94.94 84 LEU A C 1
ATOM 661 O O . LEU A 1 84 ? -9.855 2.941 11.066 1.00 94.94 84 LEU A O 1
ATOM 665 N N . ASP A 1 85 ? -10.373 4.278 9.351 1.00 95.19 85 ASP A N 1
ATOM 666 C CA . ASP A 1 85 ? -11.429 4.980 10.085 1.00 95.19 85 ASP A CA 1
ATOM 667 C C . ASP A 1 85 ? -12.640 4.070 10.345 1.00 95.19 85 ASP A C 1
ATOM 669 O O . ASP A 1 85 ? -13.190 4.087 11.450 1.00 95.19 85 ASP A O 1
ATOM 673 N N . ALA A 1 86 ? -13.012 3.224 9.380 1.00 94.94 86 ALA A N 1
ATOM 674 C CA . ALA A 1 86 ? -14.053 2.214 9.562 1.00 94.94 86 ALA A CA 1
ATOM 675 C C . ALA A 1 86 ? -13.662 1.164 10.619 1.00 94.94 86 ALA A C 1
ATOM 677 O O . ALA A 1 86 ? -14.461 0.863 11.505 1.00 94.94 86 ALA A O 1
ATOM 678 N N . ASP A 1 87 ? -12.422 0.669 10.586 1.00 95.94 87 ASP A N 1
ATOM 679 C CA . ASP A 1 87 ? -11.898 -0.293 11.565 1.00 95.94 87 ASP A CA 1
ATOM 680 C C . ASP A 1 87 ? -11.904 0.274 12.997 1.00 95.94 87 ASP A C 1
ATOM 682 O O . ASP A 1 87 ? -12.315 -0.393 13.952 1.00 95.94 87 ASP A O 1
ATOM 686 N N . ARG A 1 88 ? -11.552 1.557 13.155 1.00 95.56 88 ARG A N 1
ATOM 687 C CA . ARG A 1 88 ? -11.652 2.258 14.447 1.00 95.56 88 ARG A CA 1
ATOM 688 C C . ARG A 1 88 ? -13.088 2.324 14.956 1.00 95.56 88 ARG A C 1
ATOM 690 O O . ARG A 1 88 ? -13.319 2.075 16.140 1.00 95.56 88 ARG A O 1
ATOM 697 N N . GLN A 1 89 ? -14.044 2.660 14.089 1.00 96.19 89 GLN A N 1
ATOM 698 C CA . GLN A 1 89 ? -15.462 2.710 14.461 1.00 96.19 89 GLN A CA 1
ATOM 699 C C . GLN A 1 89 ? -15.984 1.326 14.849 1.00 96.19 89 GLN A C 1
ATOM 701 O O . GLN A 1 89 ? -16.639 1.192 15.883 1.00 96.19 89 GLN A O 1
ATOM 706 N N . GLN A 1 90 ? -15.640 0.297 14.074 1.00 96.88 90 GLN A N 1
ATOM 707 C CA . GLN A 1 90 ? -16.012 -1.084 14.363 1.00 96.88 90 GLN A CA 1
ATOM 708 C C . GLN A 1 90 ? -15.415 -1.561 15.691 1.00 96.88 90 GLN A C 1
ATOM 710 O O . GLN A 1 90 ? -16.116 -2.151 16.510 1.00 96.88 90 GLN A O 1
ATOM 715 N N . THR A 1 91 ? -14.144 -1.252 15.952 1.00 96.62 91 THR A N 1
ATOM 716 C CA . THR A 1 91 ? -13.480 -1.586 17.219 1.00 96.62 91 THR A CA 1
ATOM 717 C C . THR A 1 91 ? -14.146 -0.888 18.405 1.00 96.62 91 THR A C 1
ATOM 719 O O . THR A 1 91 ? -14.330 -1.500 19.457 1.00 96.62 91 THR A O 1
ATOM 722 N N . ALA A 1 92 ? -14.529 0.383 18.255 1.00 96.38 92 ALA A N 1
ATOM 723 C CA . ALA A 1 92 ? -15.234 1.120 19.300 1.00 96.38 92 ALA A CA 1
ATOM 724 C C . ALA A 1 92 ? -16.621 0.520 19.591 1.00 96.38 92 ALA A C 1
ATOM 726 O O . ALA A 1 92 ? -16.961 0.327 20.758 1.00 96.38 92 ALA A O 1
ATOM 727 N N . GLN A 1 93 ? -17.384 0.171 18.550 1.00 96.88 93 GLN A N 1
ATOM 728 C CA . GLN A 1 93 ? -18.682 -0.501 18.691 1.00 96.88 93 GLN A CA 1
ATOM 729 C C . GLN A 1 93 ? -18.531 -1.875 19.350 1.00 96.88 93 GLN A C 1
ATOM 731 O O . GLN A 1 93 ? -19.194 -2.147 20.342 1.00 96.88 93 GLN A O 1
ATOM 736 N N . SER A 1 94 ? -17.581 -2.694 18.891 1.00 96.12 94 SER A N 1
ATOM 737 C CA . SER A 1 94 ? -17.328 -4.017 19.470 1.00 96.12 94 SER A CA 1
ATOM 738 C C . SER A 1 94 ? -16.967 -3.947 20.956 1.00 96.12 94 SER A C 1
ATOM 740 O O . SER A 1 94 ? -17.411 -4.788 21.736 1.00 96.12 94 SER A O 1
ATOM 742 N N . ARG A 1 95 ? -16.198 -2.933 21.378 1.00 96.94 95 ARG A N 1
ATOM 743 C CA . ARG A 1 95 ? -15.916 -2.700 22.804 1.00 96.94 95 ARG A CA 1
ATOM 744 C C . ARG A 1 95 ? -17.177 -2.350 23.587 1.00 96.94 95 ARG A C 1
ATOM 746 O O . ARG A 1 95 ? -17.379 -2.913 24.656 1.00 96.94 95 ARG A O 1
ATOM 753 N N . ALA A 1 96 ? -18.024 -1.471 23.055 1.00 96.75 96 ALA A N 1
ATOM 754 C CA . ALA A 1 96 ? -19.288 -1.116 23.696 1.00 96.75 96 ALA A CA 1
ATOM 755 C C . ALA A 1 96 ? -20.229 -2.328 23.824 1.00 96.75 96 ALA A C 1
ATOM 757 O O . ALA A 1 96 ? -20.825 -2.524 24.882 1.00 96.75 96 ALA A O 1
ATOM 758 N N . ASP A 1 97 ? -20.305 -3.173 22.793 1.00 97.00 97 ASP A N 1
ATOM 759 C CA . ASP A 1 97 ? -21.094 -4.408 22.816 1.00 97.00 97 ASP A CA 1
ATOM 760 C C . ASP A 1 97 ? -20.552 -5.401 23.849 1.00 97.00 97 ASP A C 1
ATOM 762 O O . ASP A 1 97 ? -21.321 -5.989 24.607 1.00 97.00 97 ASP A O 1
ATOM 766 N N . MET A 1 98 ? -19.227 -5.563 23.937 1.00 96.81 98 MET A N 1
ATOM 767 C CA . MET A 1 98 ? -18.604 -6.396 24.970 1.00 96.81 98 MET A CA 1
ATOM 768 C C . MET A 1 98 ? -18.897 -5.873 26.379 1.00 96.81 98 MET A C 1
ATOM 770 O O . MET A 1 98 ? -19.240 -6.665 27.256 1.00 96.81 98 MET A O 1
ATOM 774 N N . ASP A 1 99 ? -18.817 -4.559 26.597 1.00 97.00 99 ASP A N 1
ATOM 775 C CA . ASP A 1 99 ? -19.150 -3.942 27.884 1.00 97.00 99 ASP A CA 1
ATOM 776 C C . ASP A 1 99 ? -20.632 -4.135 28.237 1.00 97.00 99 ASP A C 1
ATOM 778 O O . ASP A 1 99 ? -20.967 -4.398 29.396 1.00 97.00 99 ASP A O 1
ATOM 782 N N . PHE A 1 100 ? -21.525 -4.032 27.250 1.00 97.00 100 PHE A N 1
ATOM 783 C CA . PHE A 1 100 ? -22.950 -4.301 27.421 1.00 97.00 100 PHE A CA 1
ATOM 784 C C . PHE A 1 100 ? -23.196 -5.764 27.806 1.00 97.00 100 PHE A C 1
ATOM 786 O O . PHE A 1 100 ? -23.818 -6.036 28.834 1.00 97.00 100 PHE A O 1
ATOM 793 N N . LEU A 1 101 ? -22.634 -6.706 27.045 1.00 97.12 101 LEU A N 1
ATOM 794 C CA . LEU A 1 101 ? -22.737 -8.137 27.329 1.00 97.12 101 LEU A CA 1
ATOM 795 C C . LEU A 1 101 ? -22.147 -8.491 28.698 1.00 97.12 101 LEU A C 1
ATOM 797 O O . LEU A 1 101 ? -22.729 -9.293 29.422 1.00 97.12 101 LEU A O 1
ATOM 801 N N . ALA A 1 102 ? -21.032 -7.879 29.099 1.00 96.44 102 ALA A N 1
ATOM 802 C CA . ALA A 1 102 ? -20.438 -8.100 30.415 1.00 96.44 102 ALA A CA 1
ATOM 803 C C . ALA A 1 102 ? -21.370 -7.645 31.551 1.00 96.44 102 ALA A C 1
ATOM 805 O O . ALA A 1 102 ? -21.486 -8.337 32.567 1.00 96.44 102 ALA A O 1
ATOM 806 N N . ARG A 1 103 ? -22.065 -6.513 31.376 1.00 96.31 103 ARG A N 1
ATOM 807 C CA . ARG A 1 103 ? -23.073 -6.031 32.335 1.00 96.31 103 ARG A CA 1
ATOM 808 C C . ARG A 1 103 ? -24.290 -6.947 32.389 1.00 96.31 103 ARG A C 1
ATOM 810 O O . ARG A 1 103 ? -24.744 -7.249 33.489 1.00 96.31 103 ARG A O 1
ATOM 817 N N . GLU A 1 104 ? -24.768 -7.425 31.244 1.00 96.88 104 GLU A N 1
ATOM 818 C CA . GLU A 1 104 ? -25.878 -8.385 31.186 1.00 96.88 104 GLU A CA 1
ATOM 819 C C . GLU A 1 104 ? -25.511 -9.739 31.806 1.00 96.88 104 GLU A C 1
ATOM 821 O O . GLU A 1 104 ? -26.287 -10.338 32.543 1.00 96.88 104 GLU A O 1
ATOM 826 N N . ILE A 1 105 ? -24.287 -10.223 31.599 1.00 96.00 105 ILE A N 1
ATOM 827 C CA . ILE A 1 105 ? -23.816 -11.446 32.261 1.00 96.00 105 ILE A CA 1
ATOM 828 C C . ILE A 1 105 ? -23.724 -11.232 33.778 1.00 96.00 105 ILE A C 1
ATOM 830 O O . ILE A 1 105 ? -24.072 -12.128 34.549 1.00 96.00 105 ILE A O 1
ATOM 834 N N . ALA A 1 106 ? -23.277 -10.057 34.229 1.00 93.69 106 ALA A N 1
ATOM 835 C CA . ALA A 1 106 ? -23.226 -9.731 35.651 1.00 93.69 106 ALA A CA 1
ATOM 836 C C . ALA A 1 106 ? -24.629 -9.650 36.286 1.00 93.69 106 ALA A C 1
ATOM 838 O O . ALA A 1 106 ? -24.825 -10.203 37.371 1.00 93.69 106 ALA A O 1
ATOM 839 N N . SER A 1 107 ? -25.605 -9.023 35.616 1.00 93.31 107 SER A N 1
ATOM 840 C CA . SER A 1 107 ? -27.000 -8.944 36.086 1.00 93.31 107 SER A CA 1
ATOM 841 C C . SER A 1 107 ? -27.667 -10.326 36.111 1.00 93.31 107 SER A C 1
ATOM 843 O O . SER A 1 107 ? -28.314 -10.690 37.101 1.00 93.31 107 SER A O 1
ATOM 845 N N . LEU A 1 108 ? -27.439 -11.138 35.074 1.00 92.19 108 LEU A N 1
ATOM 846 C CA . LEU A 1 108 ? -27.921 -12.513 34.996 1.00 92.19 108 LEU A CA 1
ATOM 847 C C . LEU A 1 108 ? -27.318 -13.368 36.114 1.00 92.19 108 LEU A C 1
ATOM 849 O O . LEU A 1 108 ? -28.042 -14.094 36.791 1.00 92.19 108 LEU A O 1
ATOM 853 N N . ARG A 1 109 ? -26.008 -13.250 36.361 1.00 91.00 109 ARG A N 1
ATOM 854 C CA . ARG A 1 109 ? -25.326 -13.957 37.454 1.00 91.00 109 ARG A CA 1
ATOM 855 C C . ARG A 1 109 ? -25.909 -13.595 38.818 1.00 91.00 109 ARG A C 1
ATOM 857 O O . ARG A 1 109 ? -26.061 -14.489 39.645 1.00 91.00 109 ARG A O 1
ATOM 864 N N . MET A 1 110 ? -26.217 -12.321 39.054 1.00 87.06 110 MET A N 1
ATOM 865 C CA . MET A 1 110 ? -26.846 -11.875 40.302 1.00 87.06 110 MET A CA 1
ATOM 866 C C . MET A 1 110 ? -28.233 -12.515 40.466 1.00 87.06 110 MET A C 1
ATOM 868 O O . MET A 1 110 ? -28.510 -13.134 41.487 1.00 87.06 110 MET A O 1
ATOM 872 N N . SER A 1 111 ? -29.052 -12.464 39.410 1.00 84.81 111 SER A N 1
ATOM 873 C CA . SER A 1 111 ? -30.415 -13.019 39.399 1.00 84.81 111 SER A CA 1
ATOM 874 C C . SER A 1 111 ? -30.434 -14.543 39.592 1.00 84.81 111 SER A C 1
ATOM 876 O O . SER A 1 111 ? -31.253 -15.077 40.337 1.00 84.81 111 SER A O 1
ATOM 878 N N . VAL A 1 112 ? -29.502 -15.262 38.957 1.00 80.94 112 VAL A N 1
ATOM 879 C CA . VAL A 1 112 ? -29.317 -16.712 39.151 1.00 80.94 112 VAL A CA 1
ATOM 880 C C . VAL A 1 112 ? -28.772 -17.020 40.547 1.00 80.94 112 VAL A C 1
ATOM 882 O O . VAL A 1 112 ? -29.170 -18.017 41.146 1.00 80.94 112 VAL A O 1
ATOM 885 N N . GLY A 1 113 ? -27.887 -16.175 41.081 1.00 74.88 113 GLY A N 1
ATOM 886 C CA . GLY A 1 113 ? -27.373 -16.288 42.446 1.00 74.88 113 GLY A CA 1
ATOM 887 C C . GLY A 1 113 ? -28.483 -16.246 43.497 1.00 74.88 113 GLY A C 1
ATOM 888 O O . GLY A 1 113 ? -28.473 -17.072 44.408 1.00 74.88 113 GLY A O 1
ATOM 889 N N . ASP A 1 114 ? -29.469 -15.365 43.320 1.00 66.62 114 ASP A N 1
ATOM 890 C CA . ASP A 1 114 ? -30.634 -15.272 44.209 1.00 66.62 114 ASP A CA 1
ATOM 891 C C . ASP A 1 114 ? -31.566 -16.495 44.078 1.00 66.62 114 ASP A C 1
ATOM 893 O O . ASP A 1 114 ? -32.038 -17.030 45.084 1.00 66.62 114 ASP A O 1
ATOM 897 N N . LEU A 1 115 ? -31.785 -17.017 42.865 1.00 60.84 115 LEU A N 1
ATOM 898 C CA . LEU A 1 115 ? -32.592 -18.231 42.636 1.00 60.84 115 LEU A CA 1
ATOM 899 C C . LEU A 1 115 ? -31.917 -19.511 43.159 1.00 60.84 115 LEU A C 1
ATOM 901 O O . LEU A 1 115 ? -32.589 -20.451 43.580 1.00 60.84 115 LEU A O 1
ATOM 905 N N . ALA A 1 116 ? -30.586 -19.540 43.176 1.00 58.16 116 ALA A N 1
ATOM 906 C CA . ALA A 1 116 ? -29.786 -20.613 43.753 1.00 58.16 116 ALA A CA 1
ATOM 907 C C . ALA A 1 116 ? -29.387 -20.322 45.208 1.00 58.16 116 ALA A C 1
ATOM 909 O O . ALA A 1 116 ? -28.375 -20.851 45.684 1.00 58.16 116 ALA A O 1
ATOM 910 N N . THR A 1 117 ? -30.141 -19.483 45.933 1.00 64.88 117 THR A N 1
ATOM 911 C CA . THR A 1 117 ? -29.819 -19.222 47.335 1.00 64.88 117 THR A CA 1
ATOM 912 C C . THR A 1 117 ? -29.857 -20.546 48.079 1.00 64.88 117 THR A C 1
ATOM 914 O O . THR A 1 117 ? -30.880 -21.229 48.160 1.00 64.88 117 THR A O 1
ATOM 917 N N . ARG A 1 118 ? -28.700 -20.911 48.631 1.00 65.25 118 ARG A N 1
ATOM 918 C CA . ARG A 1 118 ? -28.495 -22.105 49.448 1.00 65.25 118 ARG A CA 1
ATOM 919 C C . ARG A 1 118 ? -29.587 -22.270 50.500 1.00 65.25 118 ARG A C 1
ATOM 921 O O . ARG A 1 118 ? -29.903 -23.399 50.829 1.00 65.25 118 ARG A O 1
ATOM 928 N N . ASP A 1 119 ? -30.161 -21.181 51.002 1.00 67.56 119 ASP A N 1
ATOM 929 C CA . ASP A 1 119 ? -31.259 -21.214 51.964 1.00 67.56 119 ASP A CA 1
ATOM 930 C C . ASP A 1 119 ? -32.592 -21.680 51.374 1.00 67.56 119 ASP A C 1
ATOM 932 O O . ASP A 1 119 ? -33.269 -22.432 52.062 1.00 67.56 119 ASP A O 1
ATOM 936 N N . TYR A 1 120 ? -32.926 -21.347 50.121 1.00 76.00 120 TYR A N 1
ATOM 937 C CA . TYR A 1 120 ? -34.117 -21.874 49.439 1.00 76.00 120 TYR A CA 1
ATOM 938 C C . TYR A 1 120 ? -33.953 -23.365 49.124 1.00 76.00 120 TYR A C 1
ATOM 940 O O . TYR A 1 120 ? -34.765 -24.190 49.532 1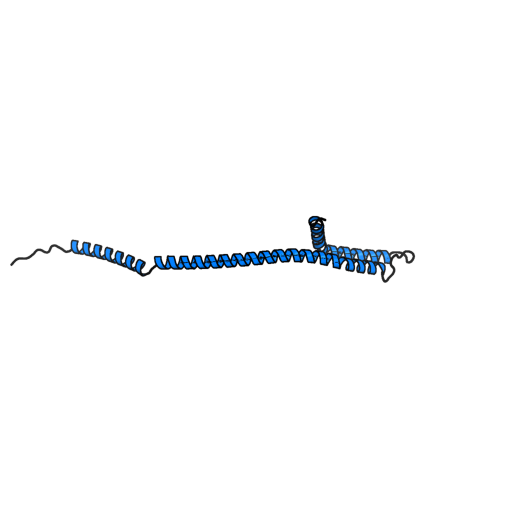.00 76.00 120 TYR A O 1
ATOM 948 N N . LEU A 1 121 ? -32.826 -23.741 48.507 1.00 80.62 121 LEU A N 1
ATOM 949 C CA . LEU A 1 121 ? -32.497 -25.150 48.253 1.00 80.62 121 LEU A CA 1
ATOM 950 C C . LEU A 1 121 ? -32.465 -25.966 49.551 1.00 80.62 121 LEU A C 1
ATOM 952 O O . LEU A 1 121 ? -32.948 -27.092 49.590 1.00 80.62 121 LEU A O 1
ATOM 956 N N . ARG A 1 122 ? -31.927 -25.399 50.636 1.00 81.94 122 ARG A N 1
ATOM 957 C CA . ARG A 1 122 ? -31.840 -26.052 51.948 1.00 81.94 122 ARG A CA 1
ATOM 958 C C . ARG A 1 122 ? -33.156 -26.031 52.718 1.00 81.94 122 ARG A C 1
ATOM 960 O O . ARG A 1 122 ? -33.331 -26.906 53.563 1.00 81.94 122 ARG A O 1
ATOM 967 N N . SER A 1 123 ? -34.034 -25.050 52.522 1.00 84.75 123 SER A N 1
ATOM 968 C CA . SER A 1 123 ? -35.376 -25.070 53.110 1.00 84.75 123 SER A CA 1
ATOM 969 C C . SER A 1 123 ? -36.235 -26.112 52.416 1.00 84.75 123 SER A C 1
ATOM 971 O O . SER A 1 123 ? -36.883 -26.884 53.113 1.00 84.75 123 SER A O 1
ATOM 973 N N . GLU A 1 124 ? -36.152 -26.208 51.089 1.00 89.56 124 GLU A N 1
ATOM 974 C CA . GLU A 1 124 ? -36.929 -27.169 50.308 1.00 89.56 124 GLU A CA 1
ATOM 975 C C . GLU A 1 124 ? -36.491 -28.606 50.601 1.00 89.56 124 GLU A C 1
ATOM 977 O O . GLU A 1 124 ? -37.305 -29.422 51.023 1.00 89.56 124 GLU A O 1
ATOM 982 N N . LEU A 1 125 ? -35.179 -28.883 50.555 1.00 88.88 125 LEU A N 1
ATOM 983 C CA . LEU A 1 125 ? -34.627 -30.182 50.970 1.00 88.88 125 LEU A CA 1
ATOM 984 C C . LEU A 1 125 ? -35.031 -30.559 52.399 1.00 88.88 125 LEU A C 1
ATOM 986 O O . LEU A 1 125 ? -35.263 -31.726 52.693 1.00 88.88 125 LEU A O 1
ATOM 990 N N . ARG A 1 126 ? -35.084 -29.585 53.313 1.00 91.12 126 ARG A N 1
ATOM 991 C CA . ARG A 1 126 ? -35.441 -29.839 54.714 1.00 91.12 126 ARG A CA 1
ATOM 992 C C . ARG A 1 126 ? -36.936 -30.070 54.888 1.00 91.12 126 ARG A C 1
ATOM 994 O O . ARG A 1 126 ? -37.298 -30.888 55.725 1.00 91.12 126 ARG A O 1
ATOM 1001 N N . ASN A 1 127 ? -37.774 -29.361 54.138 1.00 93.69 127 ASN A N 1
ATOM 1002 C CA . ASN A 1 127 ? -39.215 -29.574 54.134 1.00 93.69 127 ASN A CA 1
ATOM 1003 C C . ASN A 1 127 ? -39.547 -30.966 53.594 1.00 93.69 127 ASN A C 1
ATOM 1005 O O . ASN A 1 127 ? -40.263 -31.694 54.274 1.00 93.69 127 ASN A O 1
ATOM 1009 N N . GLU A 1 128 ? -38.946 -31.368 52.472 1.00 94.00 128 GLU A N 1
ATOM 1010 C CA . GLU A 1 128 ? -39.136 -32.704 51.888 1.00 94.00 128 GLU A CA 1
ATOM 1011 C C . GLU A 1 128 ? -38.603 -33.827 52.790 1.00 94.00 128 GLU A C 1
ATOM 1013 O O . GLU A 1 128 ? -39.248 -34.849 52.992 1.00 94.00 128 GLU A O 1
ATOM 1018 N N . LEU A 1 129 ? -37.446 -33.645 53.436 1.00 94.06 129 LEU A N 1
ATOM 1019 C CA . LEU A 1 129 ? -36.982 -34.630 54.423 1.00 94.06 129 LEU A CA 1
ATOM 1020 C C . LEU A 1 129 ? -37.946 -34.754 55.609 1.00 94.06 129 LEU A C 1
ATOM 1022 O O . LEU A 1 129 ? -38.120 -35.839 56.161 1.00 94.06 129 LEU A O 1
ATOM 1026 N N . ARG A 1 130 ? -38.551 -33.642 56.035 1.00 93.62 130 ARG A N 1
ATOM 1027 C CA . ARG A 1 130 ? -39.458 -33.622 57.183 1.00 93.62 130 ARG A CA 1
ATOM 1028 C C . ARG A 1 130 ? -40.825 -34.212 56.845 1.00 93.62 130 ARG A C 1
ATOM 1030 O O . ARG A 1 130 ? -41.403 -34.839 57.727 1.00 93.62 130 ARG A O 1
ATOM 1037 N N . SER A 1 131 ? -41.316 -34.029 55.619 1.00 93.69 131 SER A N 1
ATOM 1038 C CA . SER A 1 131 ? -42.545 -34.675 55.143 1.00 93.69 131 SER A CA 1
ATOM 1039 C C . SER A 1 131 ? -42.368 -36.192 55.094 1.00 93.69 131 SER A C 1
ATOM 1041 O O . SER A 1 131 ? -43.151 -36.894 55.724 1.00 93.69 131 SER A O 1
ATOM 1043 N N . LEU A 1 132 ? -41.286 -36.686 54.481 1.00 92.69 132 LEU A N 1
ATOM 1044 C CA . LEU A 1 132 ? -40.998 -38.124 54.391 1.00 92.69 132 LEU A CA 1
ATOM 1045 C C . LEU A 1 132 ? -40.829 -38.782 55.769 1.00 92.69 132 LEU A C 1
ATOM 1047 O O . LEU A 1 132 ? -41.335 -39.873 56.009 1.00 92.69 132 LEU A O 1
ATOM 1051 N N . LEU A 1 133 ? -40.138 -38.120 56.706 1.00 90.81 133 LEU A N 1
ATOM 1052 C CA . LEU A 1 133 ? -40.008 -38.630 58.077 1.00 90.81 133 LEU A CA 1
ATOM 1053 C C . LEU A 1 133 ? -41.345 -38.648 58.830 1.00 90.81 133 LEU A C 1
ATOM 1055 O O . LEU A 1 133 ? -41.564 -39.538 59.646 1.00 90.81 133 LEU A O 1
ATOM 1059 N N . ALA A 1 134 ? -42.217 -37.666 58.593 1.00 91.31 134 ALA A N 1
ATOM 1060 C CA . ALA A 1 134 ? -43.543 -37.634 59.203 1.00 91.31 134 ALA A CA 1
ATOM 1061 C C . ALA A 1 134 ? -44.454 -38.738 58.645 1.00 91.31 134 ALA A C 1
ATOM 1063 O O . ALA A 1 134 ? -45.230 -39.311 59.401 1.00 91.31 134 ALA A O 1
ATOM 1064 N N . GLU A 1 135 ? -44.331 -39.050 57.354 1.00 90.19 135 GLU A N 1
ATOM 1065 C CA . GLU A 1 135 ? -45.050 -40.145 56.697 1.00 90.19 135 GLU A CA 1
ATOM 1066 C C . GLU A 1 135 ? -44.635 -41.509 57.274 1.00 90.19 135 GLU A C 1
ATOM 1068 O O . GLU A 1 135 ? -45.493 -42.271 57.708 1.00 90.19 135 GLU A O 1
ATOM 1073 N N . LEU A 1 136 ? -43.328 -41.759 57.428 1.00 85.12 136 LEU A N 1
ATOM 1074 C CA . LEU A 1 136 ? -42.810 -42.978 58.069 1.00 85.12 136 LEU A CA 1
ATOM 1075 C C . LEU A 1 136 ? -43.225 -43.107 59.544 1.00 85.12 136 LEU A C 1
ATOM 1077 O O . LEU A 1 136 ? -43.565 -44.192 60.003 1.00 85.12 136 LEU A O 1
ATOM 1081 N N . ALA A 1 137 ? -43.209 -42.005 60.301 1.00 85.62 137 ALA A N 1
ATOM 1082 C CA . ALA A 1 137 ? -43.638 -42.021 61.701 1.00 85.62 137 ALA A CA 1
ATOM 1083 C C . ALA A 1 137 ? -45.143 -42.301 61.844 1.00 85.62 137 ALA A C 1
ATOM 1085 O O . ALA A 1 137 ? -45.555 -42.966 62.792 1.00 85.62 137 ALA A O 1
ATOM 1086 N N . ALA A 1 138 ? -45.959 -41.809 60.907 1.00 82.62 138 ALA A N 1
ATOM 1087 C CA . ALA A 1 138 ? -47.382 -42.118 60.865 1.00 82.62 138 ALA A CA 1
ATOM 1088 C C . ALA A 1 138 ? -47.628 -43.603 60.546 1.00 82.62 138 ALA A C 1
ATOM 1090 O O . ALA A 1 138 ? -48.500 -44.209 61.165 1.00 82.62 138 ALA A O 1
ATOM 1091 N N . GLU A 1 139 ? -46.834 -44.202 59.652 1.00 76.50 139 GLU A N 1
ATOM 1092 C CA . GLU A 1 139 ? -46.889 -45.645 59.377 1.0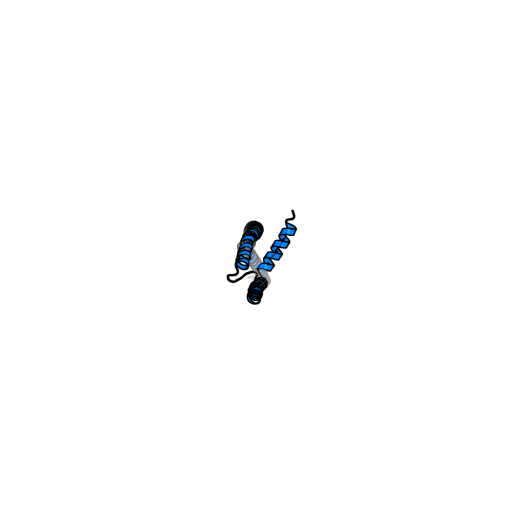0 76.50 139 GLU A CA 1
ATOM 1093 C C . GLU A 1 139 ? -46.494 -46.499 60.600 1.00 76.50 139 GLU A C 1
ATOM 1095 O O . GLU A 1 139 ? -47.133 -47.522 60.854 1.00 76.50 139 GLU A O 1
ATOM 1100 N N . ASP A 1 140 ? -45.495 -46.076 61.387 1.00 69.69 140 ASP A N 1
ATOM 1101 C CA . ASP A 1 140 ? -45.069 -46.767 62.618 1.00 69.69 140 ASP A CA 1
ATOM 1102 C C . ASP A 1 140 ? -46.129 -46.690 63.741 1.00 69.69 140 ASP A C 1
ATOM 1104 O O . ASP A 1 140 ? -46.373 -47.685 64.431 1.00 69.69 140 ASP A O 1
ATOM 1108 N N . ASP A 1 141 ? -46.797 -45.542 63.919 1.00 65.19 141 ASP A N 1
ATOM 1109 C CA . ASP A 1 141 ? -47.885 -45.377 64.902 1.00 65.19 141 ASP A CA 1
ATOM 1110 C C . ASP A 1 141 ? -49.134 -46.190 64.520 1.00 65.19 141 ASP A C 1
ATOM 1112 O O . ASP A 1 141 ? -49.829 -46.719 65.393 1.00 65.19 141 ASP A O 1
ATOM 1116 N N . GLU A 1 142 ? -49.406 -46.348 63.222 1.00 62.81 142 GLU A N 1
ATOM 1117 C CA . GLU A 1 142 ? -50.487 -47.206 62.722 1.00 62.81 142 GLU A CA 1
ATOM 1118 C C . GLU A 1 142 ? -50.167 -48.708 62.904 1.00 62.81 142 GLU A C 1
ATOM 1120 O O . GLU A 1 142 ? -51.071 -49.545 62.966 1.00 62.81 142 GLU A O 1
ATOM 1125 N N . GLN A 1 143 ? -48.883 -49.053 63.063 1.00 58.56 143 GLN A N 1
ATOM 1126 C CA . GLN A 1 143 ? -48.386 -50.418 63.283 1.00 58.56 143 GLN A CA 1
ATOM 1127 C C . GLN A 1 143 ? -48.121 -50.756 64.763 1.00 58.56 143 GLN A C 1
ATOM 1129 O O . GLN A 1 143 ? -47.909 -51.930 65.090 1.00 58.56 143 GLN A O 1
ATOM 1134 N N . ALA A 1 144 ? -48.195 -49.783 65.681 1.00 54.16 144 ALA A N 1
ATOM 1135 C CA . ALA A 1 144 ? -48.101 -50.023 67.120 1.00 54.16 144 ALA A CA 1
ATOM 1136 C C . ALA A 1 144 ? -49.304 -50.8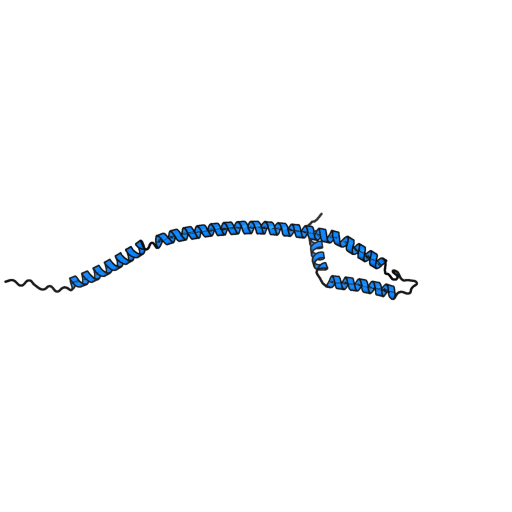68 67.609 1.00 54.16 144 ALA A C 1
ATOM 1138 O O . ALA A 1 144 ? -50.456 -50.429 67.543 1.00 54.16 144 ALA A O 1
ATOM 1139 N N . PRO A 1 145 ? -49.091 -52.101 68.116 1.00 51.91 145 PRO A N 1
ATOM 1140 C CA . PRO A 1 145 ? -50.191 -53.001 68.418 1.00 51.91 145 PRO A CA 1
ATOM 1141 C C . PRO A 1 145 ? -50.983 -52.488 69.621 1.00 51.91 145 PRO A C 1
ATOM 1143 O O . PRO A 1 145 ? -50.428 -52.166 70.672 1.00 51.91 145 PRO A O 1
ATOM 1146 N N . THR A 1 146 ? -52.308 -52.480 69.469 1.00 57.78 146 THR A N 1
ATOM 1147 C CA . THR A 1 146 ? -53.299 -52.254 70.529 1.00 57.78 146 THR A CA 1
ATOM 1148 C C . THR A 1 146 ? -53.138 -53.315 71.633 1.00 57.78 146 THR A C 1
ATOM 1150 O O . THR A 1 146 ? -53.815 -54.342 71.649 1.00 57.78 146 THR A O 1
ATOM 1153 N N . GLY A 1 147 ? -52.195 -53.099 72.551 1.00 54.25 147 GLY A N 1
ATOM 1154 C CA . GLY A 1 147 ? -51.983 -53.905 73.751 1.00 54.25 147 GLY A CA 1
ATOM 1155 C C . GLY A 1 147 ? -52.888 -53.421 74.881 1.00 54.25 147 GLY A C 1
ATOM 1156 O O . GLY A 1 147 ? -52.616 -52.401 75.505 1.00 54.25 147 GLY A O 1
ATOM 1157 N N . ALA A 1 148 ? -53.985 -54.145 75.094 1.00 59.66 148 ALA A N 1
ATOM 1158 C CA . ALA A 1 148 ? -55.102 -53.847 75.993 1.00 59.66 148 ALA A CA 1
ATOM 1159 C C . ALA A 1 148 ? -54.731 -53.534 77.468 1.00 59.66 148 ALA A C 1
ATOM 1161 O O . ALA A 1 148 ? -53.739 -54.053 77.985 1.00 59.66 148 ALA A O 1
ATOM 1162 N N . PRO A 1 149 ? -55.573 -52.766 78.199 1.00 55.12 149 PRO A N 1
ATOM 1163 C CA . PRO A 1 149 ? -55.336 -52.445 79.602 1.00 55.12 149 PRO A CA 1
ATOM 1164 C C . PRO A 1 149 ? -55.693 -53.646 80.490 1.00 55.12 149 PRO A C 1
ATOM 1166 O O . PRO A 1 149 ? -56.849 -54.072 80.545 1.00 55.12 149 PRO A O 1
ATOM 1169 N N . VAL A 1 150 ? -54.718 -54.185 81.226 1.00 53.88 150 VAL A N 1
ATOM 1170 C CA . VAL A 1 150 ? -54.979 -55.211 82.245 1.00 53.88 150 VAL A CA 1
ATOM 1171 C C . VAL A 1 150 ? -55.309 -54.524 83.568 1.00 53.88 150 VAL A C 1
ATOM 1173 O O . VAL A 1 150 ? -54.449 -53.957 84.235 1.00 53.88 150 VAL A O 1
ATOM 1176 N N . ARG A 1 151 ? -56.600 -54.572 83.913 1.00 53.22 151 ARG A N 1
ATOM 1177 C CA . ARG A 1 151 ? -57.141 -54.347 85.259 1.00 53.22 151 ARG A CA 1
ATOM 1178 C C . ARG A 1 151 ? -56.550 -55.352 86.255 1.00 53.22 151 ARG A C 1
ATOM 1180 O O . ARG A 1 151 ? -56.592 -56.546 85.963 1.00 53.22 151 ARG A O 1
ATOM 1187 N N . ALA A 1 152 ? -56.177 -54.882 87.444 1.00 51.78 152 ALA A N 1
ATOM 1188 C CA . ALA A 1 152 ? -56.489 -55.500 88.741 1.00 51.78 152 ALA A CA 1
ATOM 1189 C C . ALA A 1 152 ? -56.150 -54.518 89.869 1.00 51.78 152 ALA A C 1
ATOM 1191 O O . ALA A 1 152 ? -55.000 -54.029 89.883 1.00 51.78 152 ALA A O 1
#

Organism: NCBI:txid1759536

InterPro domains:
  IPR010406 Protein of unknown function DUF1003 [PF06210] (17-119)
  IPR010406 Protein of unknown function DUF1003 [PTHR41386] (3-142)

Secondary structure (DSSP, 8-state):
--HHHHHHHHHHHHHHHTSHHHHHHHHHHHHHHHHHHHHS-TTT-SS-TTTHHHHHHHHHHHHHHHHHHHHHHHHHHHHHHHHHHHHHHHHHHHHHHHHHHHHHHHHHHHHHHHHT-HHHHHHHHHHHHHHHHHHHHHHHHHHS--------

Radius of gyration: 46.46 Å; chains: 1; bounding box: 86×70×131 Å

Sequence (152 aa):
MDSDTFGKFAEAFARFMGTATFLAWMSAFIIVWIVLNVALPKSSEVDPYPFIFLTLLLSLQASYAAPLILLAQNRQEARDRVALDADRQQTAQSRADMDFLAREIASLRMSVGDLATRDYLRSELRNELRSLLAELAAEDDEQAPTGAPVRA

Foldseek 3Di:
DDPVVVVVVLVVVVVCVVDVVVVVVVVVVVVVLVCVQVVDPPVDRPADPVRVVVVVVVVVVVVVVVVSVVVSVVVVVVVVVVVVVVVVVVVVVVVVVVVVVVVVVVVVVVVVCVVVPVCVVVVVVVVVVVVVVVVVVVVVVVVPDPPDDDDD